Protein AF-A0AAT9R5L6-F1 (afdb_monomer)

Mean predicted aligned error: 7.7 Å

Nearest PDB structures (foldseek):
  7sgm-assembly1_A  TM=3.975E-01  e=6.859E-03  Homo sapiens
  6brb-assembly1_A  TM=3.469E-01  e=5.782E-03  Homo sapiens
  3lkj-assembly1_B  TM=3.773E-01  e=1.283E-02  Homo sapiens
  6w9g-assembly1_C  TM=3.435E-01  e=1.610E-02  Homo sapiens
  7ta6-assembly7_G  TM=2.786E-01  e=1.705E-02  Homo sapiens

Sequence (140 aa):
MAVFAGAPAANANWESRIVGWYFEDESRRWTDQDYSQVHFITCSSSGPSVSTEIRLWRVVNNSPDIGYDRKVFSECFTWYDGDETSTGVWHNLPYSRADYVDDEYIGGYYFSIRGVDGYQADGPSLNVDRVVQDTTAADG

Secondary structure (DSSP, 8-state):
-----PPPPBSS-EEEEEEEE-TT-BPPPB---SEEEEEEEEEEESSS---EEEEEEEE-TTSPPEEEEEEEE-GGG-TTSS--EEEEEEESPPP-GGGEETTEE--EEEEEEEEETTB-SS-PPEEEEEEEEE-S----

Radius of gyration: 15.63 Å; Cα contacts (8 Å, |Δi|>4): 331; chains: 1; bounding box: 36×48×34 Å

Foldseek 3Di:
DDDPPLDDADCDKDKDKFDFAAAFDKDGWHAFQAKKKKKFFAKDWPDPFQKWKKWKWKDFAPDDIDTDDIDIFRQCPCPPPPRNMDMDMDGRHDDDPRCDDPNRGNMTMMMGTCHTNPDRPPHITMIGGMMIMDSPPPPD

Solvent-accessible surface area (backbone atoms only — not comparable to full-atom values): 7697 Å² total; per-residue (Å²): 136,84,81,81,77,72,75,80,46,39,92,58,65,47,74,49,64,46,75,69,39,43,55,68,42,67,53,77,48,26,49,65,35,68,23,40,34,39,35,38,31,46,40,50,45,80,50,94,52,56,34,33,32,34,33,38,29,35,48,37,62,100,50,80,60,49,72,78,52,77,50,76,38,37,41,14,48,35,78,86,77,78,49,32,58,20,77,48,80,48,61,71,52,88,83,56,79,53,21,44,55,99,85,42,80,68,39,26,35,32,44,26,32,54,15,35,57,81,29,53,68,97,44,48,30,40,28,23,68,35,34,40,40,40,47,70,67,67,85,126

Structure (mmCIF, N/CA/C/O backbone):
data_AF-A0AAT9R5L6-F1
#
_entry.id   AF-A0AAT9R5L6-F1
#
loop_
_atom_site.group_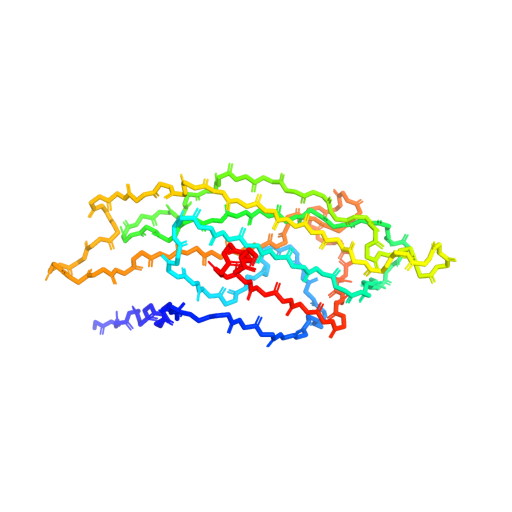PDB
_atom_site.id
_atom_site.type_symbol
_atom_site.label_atom_id
_atom_site.label_alt_id
_atom_site.label_comp_id
_atom_site.label_asym_id
_atom_site.label_entity_id
_atom_site.label_seq_id
_atom_site.pdbx_PDB_ins_code
_atom_site.Cartn_x
_atom_site.Cartn_y
_atom_site.Cartn_z
_atom_site.occupancy
_atom_site.B_iso_or_equiv
_atom_site.auth_seq_id
_atom_site.auth_comp_id
_atom_site.auth_asym_id
_atom_site.auth_atom_id
_atom_site.pdbx_PDB_model_num
ATOM 1 N N . MET A 1 1 ? -9.208 -31.415 13.823 1.00 33.50 1 MET A N 1
ATOM 2 C CA . MET A 1 1 ? -9.854 -30.107 13.597 1.00 33.50 1 MET A CA 1
ATOM 3 C C . MET A 1 1 ? -8.758 -29.064 13.628 1.00 33.50 1 MET A C 1
ATOM 5 O O . MET A 1 1 ? -8.129 -28.917 14.666 1.00 33.50 1 MET A O 1
ATOM 9 N N . ALA A 1 2 ? -8.438 -28.461 12.485 1.00 33.69 2 ALA A N 1
ATOM 10 C CA . ALA A 1 2 ? -7.446 -27.393 12.412 1.00 33.69 2 ALA A CA 1
ATOM 11 C C . ALA A 1 2 ? -8.165 -26.067 12.673 1.00 33.69 2 ALA A C 1
ATOM 13 O O . ALA A 1 2 ? -9.114 -25.735 11.967 1.00 33.69 2 ALA A O 1
ATOM 14 N N . VAL A 1 3 ? -7.750 -25.362 13.721 1.00 32.41 3 VAL A N 1
ATOM 15 C CA . VAL A 1 3 ? -8.199 -24.002 14.011 1.00 32.41 3 VAL A CA 1
ATOM 16 C C . VAL A 1 3 ? -7.388 -23.087 13.098 1.00 32.41 3 VAL A C 1
ATOM 18 O O . VAL A 1 3 ? -6.175 -22.977 13.269 1.00 32.41 3 VAL A O 1
ATOM 21 N N . PHE A 1 4 ? -8.024 -22.480 12.095 1.00 36.34 4 PHE A N 1
ATOM 22 C CA . PHE A 1 4 ? -7.415 -21.375 11.359 1.00 36.34 4 PHE A CA 1
ATOM 23 C C . PHE A 1 4 ? -7.475 -20.152 12.269 1.00 36.34 4 PHE A C 1
ATOM 25 O O . PHE A 1 4 ? -8.513 -19.511 12.396 1.00 36.34 4 PHE A O 1
ATOM 32 N N . ALA A 1 5 ? -6.374 -19.883 12.969 1.00 36.38 5 ALA A N 1
ATOM 33 C CA . ALA A 1 5 ? -6.213 -18.654 13.724 1.00 36.38 5 ALA A CA 1
ATOM 34 C C . ALA A 1 5 ? -6.216 -17.482 12.731 1.00 36.38 5 ALA A C 1
ATOM 36 O O . ALA A 1 5 ? -5.231 -17.259 12.027 1.00 36.38 5 ALA A O 1
ATOM 37 N N . GLY A 1 6 ? -7.335 -16.760 12.642 1.00 41.78 6 GLY A N 1
ATOM 38 C CA . GLY A 1 6 ? -7.339 -15.433 12.041 1.00 41.78 6 GLY A CA 1
ATOM 39 C C . GLY A 1 6 ? -6.355 -14.573 12.826 1.00 41.78 6 GLY A C 1
ATOM 40 O O . GLY A 1 6 ? -6.456 -14.489 14.049 1.00 41.78 6 GLY A O 1
ATOM 41 N N . ALA A 1 7 ? -5.351 -14.008 12.153 1.00 43.53 7 ALA A N 1
ATOM 42 C CA . ALA A 1 7 ? -4.419 -13.094 12.803 1.00 43.53 7 ALA A CA 1
ATOM 43 C C . ALA A 1 7 ? -5.224 -11.973 13.488 1.00 43.53 7 ALA A C 1
ATOM 45 O O . ALA A 1 7 ? -6.124 -11.428 12.840 1.00 43.53 7 ALA A O 1
ATOM 46 N N . PRO A 1 8 ? -4.941 -11.636 14.762 1.00 43.88 8 PRO A N 1
ATOM 47 C CA . PRO A 1 8 ? -5.670 -10.584 15.451 1.00 43.88 8 PRO A CA 1
ATOM 48 C C . PRO A 1 8 ? -5.465 -9.283 14.680 1.00 43.88 8 PRO A C 1
ATOM 50 O O . PRO A 1 8 ? -4.337 -8.814 14.517 1.00 43.88 8 PRO A O 1
ATOM 53 N N . ALA A 1 9 ? -6.554 -8.730 14.156 1.00 51.81 9 ALA A N 1
ATOM 54 C CA . ALA A 1 9 ? -6.531 -7.421 13.539 1.00 51.81 9 ALA A CA 1
ATOM 55 C C . ALA A 1 9 ? -6.290 -6.384 14.651 1.00 51.81 9 ALA A C 1
ATOM 57 O O . ALA A 1 9 ? -6.963 -6.385 15.684 1.00 51.81 9 ALA A O 1
ATOM 58 N N . ALA A 1 10 ? -5.256 -5.560 14.491 1.00 52.00 10 ALA A N 1
ATOM 59 C CA . ALA A 1 10 ? -4.893 -4.566 15.492 1.00 52.00 10 ALA A CA 1
ATOM 60 C C . ALA A 1 10 ? -5.711 -3.283 15.274 1.00 52.00 10 ALA A C 1
ATOM 62 O O . ALA A 1 10 ? -5.815 -2.801 14.147 1.00 52.00 10 ALA A O 1
ATOM 63 N N . ASN A 1 11 ? -6.228 -2.693 16.358 1.00 58.50 11 ASN A N 1
ATOM 64 C CA . ASN A 1 11 ? -6.765 -1.322 16.379 1.00 58.50 11 ASN A CA 1
ATOM 65 C C . ASN A 1 11 ? -5.615 -0.300 16.427 1.00 58.50 11 ASN A C 1
ATOM 67 O O . ASN A 1 11 ? -5.585 0.567 17.298 1.00 58.50 11 ASN A O 1
ATOM 71 N N . ALA A 1 12 ? -4.583 -0.493 15.609 1.00 66.69 12 ALA A N 1
ATOM 72 C CA . ALA A 1 12 ? -3.361 0.280 15.722 1.00 66.69 12 ALA A CA 1
ATOM 73 C C . ALA A 1 12 ? -2.726 0.510 14.360 1.00 66.69 12 ALA A C 1
ATOM 75 O O . ALA A 1 12 ? -2.517 -0.433 13.591 1.00 66.69 12 ALA A O 1
ATOM 76 N N . ASN A 1 13 ? -2.348 1.767 14.145 1.00 83.88 13 ASN A N 1
ATOM 77 C CA . ASN A 1 13 ? -1.443 2.184 13.091 1.00 83.88 13 ASN A CA 1
ATOM 78 C C . ASN A 1 13 ? -0.214 1.280 13.084 1.00 83.88 13 ASN A C 1
ATOM 80 O O . ASN A 1 13 ? 0.319 0.903 14.136 1.00 83.88 13 ASN A O 1
ATOM 84 N N . TRP A 1 14 ? 0.269 0.959 11.894 1.00 89.06 14 TRP A N 1
ATOM 85 C CA . TRP A 1 14 ? 1.490 0.191 11.755 1.00 89.06 14 TRP A CA 1
ATOM 86 C C . TRP A 1 14 ? 2.360 0.735 10.642 1.00 89.06 14 TRP A C 1
ATOM 88 O O . TRP A 1 14 ? 1.897 1.269 9.638 1.00 89.06 14 TRP A O 1
ATOM 98 N N . GLU A 1 15 ? 3.657 0.540 10.831 1.00 91.31 15 GLU A N 1
ATOM 99 C CA . GLU A 1 15 ? 4.667 0.805 9.826 1.00 91.31 15 GLU A CA 1
ATOM 100 C C . GLU A 1 15 ? 5.403 -0.496 9.499 1.00 91.31 15 GLU A C 1
ATOM 102 O O . GLU A 1 15 ? 5.634 -1.350 10.367 1.00 91.31 15 GLU A O 1
ATOM 107 N N . SER A 1 16 ? 5.726 -0.685 8.225 1.00 93.44 16 SER A N 1
ATOM 108 C CA . SER A 1 16 ? 6.491 -1.831 7.755 1.00 93.44 16 SER A CA 1
ATOM 109 C C . SER A 1 16 ? 7.262 -1.512 6.477 1.00 93.44 16 SER A C 1
ATOM 111 O O . SER A 1 16 ? 7.277 -0.379 6.008 1.00 93.44 16 SER A O 1
ATOM 113 N N . ARG A 1 17 ? 7.899 -2.538 5.916 1.00 93.69 17 ARG A N 1
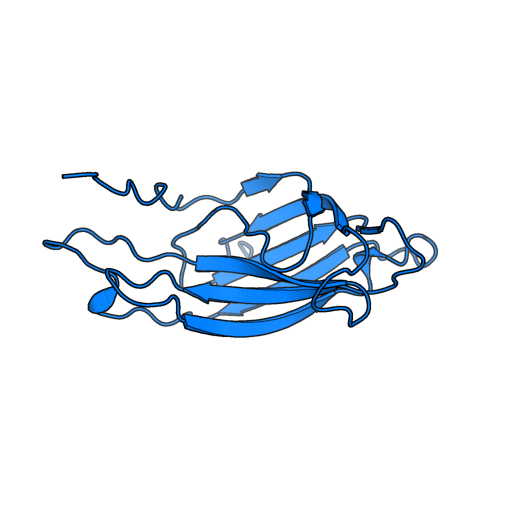ATOM 114 C CA . ARG A 1 17 ? 8.617 -2.503 4.645 1.00 93.69 17 ARG A CA 1
ATOM 115 C C . ARG A 1 17 ? 8.124 -3.654 3.782 1.00 93.69 17 ARG A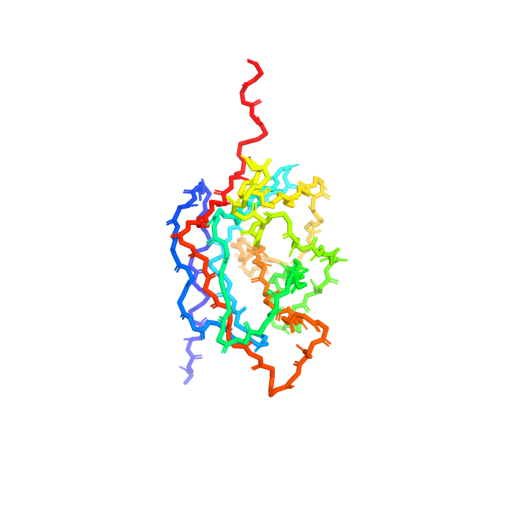 C 1
ATOM 117 O O . ARG A 1 17 ? 7.952 -4.764 4.288 1.00 93.69 17 ARG A O 1
ATOM 124 N N . ILE A 1 18 ? 7.929 -3.401 2.493 1.00 95.12 18 ILE A N 1
ATOM 125 C CA . ILE A 1 18 ? 7.600 -4.434 1.510 1.00 95.12 18 ILE A CA 1
ATOM 126 C C . ILE A 1 18 ? 8.877 -4.800 0.762 1.00 95.12 18 ILE A C 1
ATOM 128 O O . ILE A 1 18 ? 9.559 -3.928 0.224 1.00 95.12 18 ILE A O 1
ATOM 132 N N . VAL A 1 19 ? 9.199 -6.091 0.719 1.00 94.50 19 VAL A N 1
ATOM 133 C CA . VAL A 1 19 ? 10.343 -6.609 -0.035 1.00 94.50 19 VAL A CA 1
ATOM 134 C C . VAL A 1 19 ? 9.885 -7.795 -0.862 1.00 94.50 19 VAL A C 1
ATOM 136 O O . VAL A 1 19 ? 9.470 -8.808 -0.304 1.00 94.50 19 VAL A O 1
ATOM 139 N N . GLY A 1 20 ? 9.991 -7.670 -2.180 1.00 93.50 20 GLY A N 1
ATOM 140 C CA . GLY A 1 20 ? 9.733 -8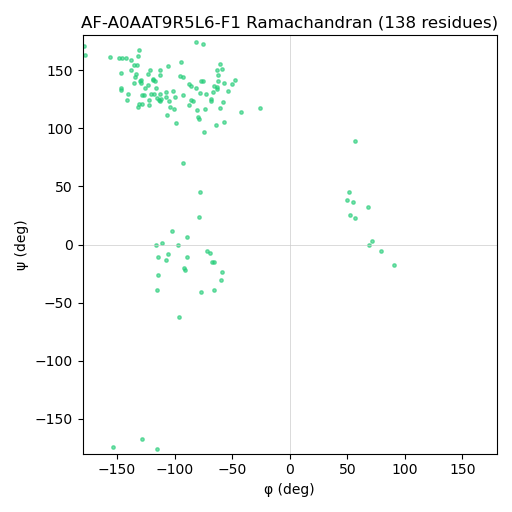.756 -3.114 1.00 93.50 20 GLY A CA 1
ATOM 141 C C . GLY A 1 20 ? 8.273 -9.206 -3.188 1.00 93.50 20 GLY A C 1
ATOM 142 O O . GLY A 1 20 ? 8.050 -10.392 -3.403 1.00 93.50 20 GLY A O 1
ATOM 143 N N . TRP A 1 21 ? 7.302 -8.308 -2.990 1.00 94.56 21 TRP A N 1
ATOM 144 C CA . TRP A 1 21 ? 5.886 -8.673 -3.096 1.00 94.56 21 TRP A CA 1
ATOM 145 C C . TRP A 1 21 ? 5.440 -8.833 -4.548 1.00 94.56 21 TRP A C 1
ATOM 147 O O . TRP A 1 21 ? 5.805 -8.036 -5.410 1.00 94.56 21 TRP A O 1
ATOM 157 N N . TYR A 1 22 ? 4.607 -9.830 -4.804 1.00 92.50 22 TYR A N 1
ATOM 158 C CA . TYR A 1 22 ? 3.980 -10.125 -6.085 1.00 92.50 22 TYR A CA 1
ATOM 159 C C . TYR A 1 22 ? 2.463 -9.951 -5.998 1.00 92.50 22 TYR A C 1
ATOM 161 O O . TYR A 1 22 ? 1.911 -9.508 -4.991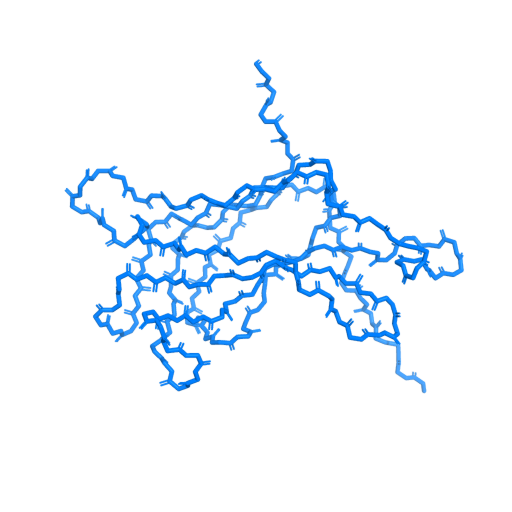 1.00 92.50 22 TYR A O 1
ATOM 169 N N . PHE A 1 23 ? 1.779 -10.283 -7.091 1.00 92.44 23 PHE A N 1
ATOM 170 C CA . PHE A 1 23 ? 0.329 -10.372 -7.106 1.00 92.44 23 PHE A CA 1
ATOM 171 C C . PHE A 1 23 ? -0.195 -11.226 -5.951 1.00 92.44 23 PHE A C 1
ATOM 173 O O . PHE A 1 23 ? 0.345 -12.290 -5.667 1.00 92.44 23 PHE A O 1
ATOM 180 N N . GLU A 1 24 ? -1.271 -10.748 -5.333 1.00 92.62 24 GLU A N 1
ATOM 181 C CA . GLU A 1 24 ? -1.960 -11.378 -4.206 1.00 92.62 24 GLU A CA 1
ATOM 182 C C . GLU A 1 24 ? -1.213 -11.412 -2.876 1.00 92.62 24 GLU A C 1
ATOM 184 O O . GLU A 1 24 ? -1.828 -11.804 -1.888 1.00 92.62 24 GLU A O 1
ATOM 189 N N . ASP A 1 25 ? 0.014 -10.890 -2.788 1.00 94.00 25 ASP A N 1
ATOM 190 C CA . ASP A 1 25 ? 0.636 -10.676 -1.482 1.00 94.00 25 ASP A CA 1
ATOM 191 C C . ASP A 1 25 ? -0.160 -9.653 -0.659 1.00 94.00 25 ASP A C 1
ATOM 193 O O . ASP A 1 25 ? -0.615 -8.616 -1.163 1.00 94.00 25 ASP A O 1
ATOM 197 N N . GLU A 1 26 ? -0.353 -9.985 0.619 1.00 94.81 26 GLU A N 1
ATOM 198 C CA . GLU A 1 26 ? -1.291 -9.320 1.522 1.00 94.81 26 GLU A CA 1
ATOM 199 C C . GLU A 1 26 ? -0.581 -8.558 2.644 1.00 94.81 26 GLU A C 1
ATOM 201 O O . GLU A 1 26 ? 0.435 -8.984 3.200 1.00 94.81 26 GLU A O 1
ATOM 206 N N . SER A 1 27 ? -1.177 -7.436 3.037 1.00 93.50 27 SER A N 1
ATOM 207 C CA . SER A 1 27 ? -0.759 -6.677 4.206 1.00 93.50 27 SER A CA 1
ATOM 208 C C . SER A 1 27 ? -1.167 -7.316 5.524 1.00 93.50 27 SER A C 1
ATOM 210 O O . SER A 1 27 ? -1.977 -8.239 5.609 1.00 93.50 27 SER A O 1
ATOM 212 N N . ARG A 1 28 ? -0.652 -6.724 6.605 1.00 90.00 28 ARG A N 1
ATOM 213 C CA . ARG A 1 28 ? -1.247 -6.898 7.930 1.00 90.00 28 ARG A CA 1
ATOM 214 C C . ARG A 1 28 ? -2.697 -6.418 7.909 1.00 90.00 28 ARG A C 1
ATOM 216 O O . ARG A 1 28 ? -3.048 -5.518 7.142 1.00 90.00 28 ARG A O 1
ATOM 223 N N . ARG A 1 29 ? -3.506 -7.025 8.773 1.00 88.81 29 ARG A N 1
ATOM 224 C CA . ARG A 1 29 ? -4.927 -6.720 8.931 1.00 88.81 29 ARG A CA 1
ATOM 225 C C . ARG A 1 29 ? -5.142 -5.669 10.019 1.00 88.81 29 ARG A C 1
ATOM 227 O O . ARG A 1 29 ? -4.456 -5.705 11.041 1.00 88.81 29 ARG A O 1
ATOM 234 N N . TRP A 1 30 ? -6.118 -4.791 9.823 1.00 86.12 30 TRP A N 1
ATOM 235 C CA . TRP A 1 30 ? -6.577 -3.802 10.807 1.00 86.12 30 TRP A CA 1
ATOM 236 C C . TRP A 1 30 ? -8.105 -3.818 10.920 1.00 86.12 30 TRP A C 1
ATOM 238 O O . TRP A 1 30 ? -8.784 -4.374 10.061 1.00 86.12 30 TRP A O 1
ATOM 248 N N . THR A 1 31 ? -8.661 -3.256 11.990 1.00 82.94 31 THR A N 1
ATOM 249 C CA . THR A 1 31 ? -10.108 -3.321 12.287 1.00 82.94 31 THR A CA 1
ATOM 250 C C . THR A 1 31 ? -10.868 -2.020 12.080 1.00 82.94 31 THR A C 1
ATOM 252 O O . THR A 1 31 ? -12.098 -2.064 12.085 1.00 82.94 31 THR A O 1
ATOM 255 N N . ASP A 1 32 ? -10.175 -0.892 11.921 1.00 78.44 32 ASP A N 1
ATOM 256 C CA . ASP A 1 32 ? -10.818 0.419 11.814 1.00 78.44 32 ASP A CA 1
ATOM 257 C C . ASP A 1 32 ? -11.669 0.542 10.548 1.00 78.44 32 ASP A C 1
ATOM 259 O O . ASP A 1 32 ? -11.278 0.109 9.461 1.00 78.44 32 ASP A O 1
ATOM 263 N N . GLN A 1 33 ? -12.855 1.110 10.730 1.00 76.88 33 GLN A N 1
ATOM 264 C CA . GLN A 1 33 ? -13.884 1.247 9.708 1.00 76.88 33 GLN A CA 1
ATOM 265 C C . GLN A 1 33 ? -14.149 2.707 9.344 1.00 76.88 33 GLN A C 1
ATOM 267 O O . GLN A 1 33 ? -14.596 2.993 8.232 1.00 76.88 33 GLN A O 1
ATOM 272 N N . ASP A 1 34 ? -13.894 3.627 10.267 1.00 81.06 34 ASP A N 1
ATOM 273 C CA . ASP A 1 34 ? -14.250 5.029 10.105 1.00 81.06 34 ASP A CA 1
ATOM 274 C C . ASP A 1 34 ? -13.253 5.706 9.165 1.00 81.06 34 ASP A C 1
ATOM 276 O O . ASP A 1 34 ? -13.643 6.452 8.255 1.00 81.06 34 ASP A O 1
ATOM 280 N N . TYR A 1 35 ? -11.971 5.373 9.328 1.00 84.12 35 TYR A N 1
ATOM 281 C CA . TYR A 1 35 ? -10.890 5.882 8.507 1.00 84.12 35 TYR A CA 1
ATOM 282 C C . TYR A 1 35 ? -9.794 4.840 8.319 1.00 84.12 35 TYR A C 1
ATOM 284 O O . TYR A 1 35 ? -9.325 4.179 9.240 1.00 84.12 35 TYR A O 1
ATOM 292 N N . SER A 1 36 ? -9.335 4.698 7.084 1.00 87.75 36 SER A N 1
ATOM 293 C CA . SER A 1 36 ? -8.151 3.909 6.787 1.00 87.75 36 SER A CA 1
ATOM 294 C C . SER A 1 36 ? -7.340 4.606 5.725 1.00 87.75 36 SER A C 1
ATOM 296 O O . SER A 1 36 ? -7.849 4.962 4.665 1.00 87.75 36 SER A O 1
ATOM 298 N N . GLN A 1 37 ? -6.057 4.760 5.993 1.00 91.31 37 GLN A N 1
ATOM 299 C CA . GLN A 1 37 ? -5.104 5.321 5.067 1.00 91.31 37 GLN A CA 1
ATOM 300 C C . GLN A 1 37 ? -3.899 4.402 4.945 1.00 91.31 37 GLN A C 1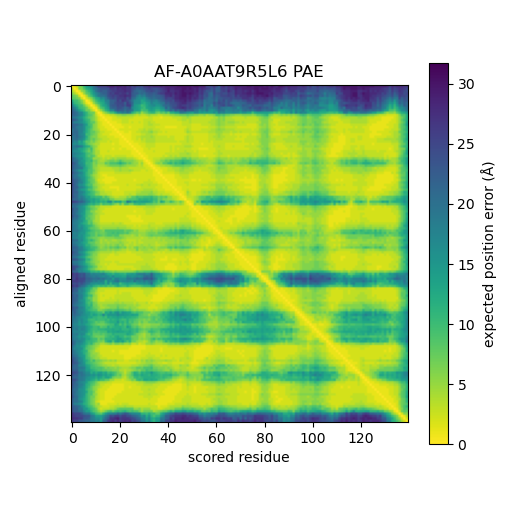
ATOM 302 O O . GLN A 1 37 ? -3.455 3.802 5.920 1.00 91.31 37 GLN A O 1
ATOM 307 N N . VAL A 1 38 ? -3.382 4.284 3.728 1.00 94.19 38 VAL A N 1
ATOM 308 C CA . VAL A 1 38 ? -2.150 3.564 3.419 1.00 94.19 38 VAL A CA 1
ATOM 309 C C . VAL A 1 38 ? -1.248 4.481 2.614 1.00 94.19 38 VAL A C 1
ATOM 311 O O . VAL A 1 38 ? -1.670 5.019 1.592 1.00 94.19 38 VAL A O 1
ATOM 314 N N . HIS A 1 39 ? -0.005 4.624 3.057 1.00 94.94 39 HIS A N 1
ATOM 315 C CA . HIS A 1 39 ? 1.054 5.334 2.353 1.00 94.94 39 HIS A CA 1
ATOM 316 C C . HIS A 1 39 ? 2.117 4.347 1.906 1.00 94.94 39 HIS A C 1
ATOM 318 O O . HIS A 1 39 ? 2.612 3.572 2.724 1.00 94.94 39 HIS A O 1
ATOM 324 N N . PHE A 1 40 ? 2.485 4.390 0.631 1.00 95.88 40 PHE A N 1
ATOM 325 C CA . PHE A 1 40 ? 3.699 3.757 0.127 1.00 95.88 40 PHE A CA 1
ATOM 326 C C . PHE A 1 40 ? 4.727 4.847 -0.108 1.00 95.88 40 PHE A C 1
ATOM 328 O O . PHE A 1 40 ? 4.486 5.742 -0.912 1.00 95.88 40 PHE A O 1
ATOM 335 N N . ILE A 1 41 ? 5.846 4.766 0.598 1.00 93.81 41 ILE A N 1
ATOM 336 C CA . ILE A 1 41 ? 6.935 5.733 0.543 1.00 93.81 41 ILE A CA 1
ATOM 337 C C . ILE A 1 41 ? 8.137 5.030 -0.081 1.00 93.81 41 ILE A C 1
ATOM 339 O O . ILE A 1 41 ? 8.563 3.978 0.408 1.00 93.81 41 ILE A O 1
ATOM 343 N N . THR A 1 42 ? 8.650 5.612 -1.162 1.00 92.75 42 THR A N 1
ATOM 344 C CA . THR A 1 42 ? 9.795 5.117 -1.934 1.00 92.75 42 THR A CA 1
ATOM 345 C C . THR A 1 42 ? 9.581 3.684 -2.440 1.00 92.75 42 THR A C 1
ATOM 347 O O . THR A 1 42 ? 9.942 2.685 -1.810 1.00 92.75 42 THR A O 1
ATOM 350 N N . CYS A 1 43 ? 8.995 3.576 -3.624 1.00 93.38 43 CYS A N 1
ATOM 351 C CA . CYS A 1 43 ? 8.758 2.330 -4.329 1.00 93.38 43 CYS A CA 1
ATOM 352 C C . CYS A 1 43 ? 9.872 2.027 -5.329 1.00 93.38 43 CYS A C 1
ATOM 354 O O . CYS A 1 43 ? 10.410 2.894 -6.013 1.00 93.38 43 CYS A O 1
ATOM 356 N N . SER A 1 44 ? 10.175 0.744 -5.461 1.00 92.62 44 SER A N 1
ATOM 357 C CA . SER A 1 44 ? 10.988 0.212 -6.547 1.00 92.62 44 SER A CA 1
ATOM 358 C C . SER A 1 44 ? 10.439 -1.141 -6.970 1.00 92.62 44 SER A C 1
ATOM 360 O O . SER A 1 44 ? 9.706 -1.792 -6.227 1.00 92.62 44 SER A O 1
ATOM 362 N N . SER A 1 45 ? 10.791 -1.590 -8.167 1.00 92.94 45 SER A N 1
ATOM 363 C CA . SER A 1 45 ? 10.426 -2.927 -8.625 1.00 92.94 45 SER A CA 1
ATOM 364 C C . SER A 1 45 ? 11.636 -3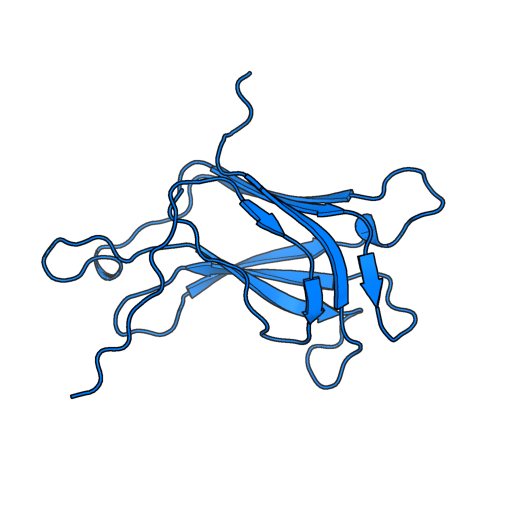.662 -9.186 1.00 92.94 45 SER A C 1
ATOM 366 O O . SER A 1 45 ? 12.677 -3.053 -9.433 1.00 92.94 45 SER A O 1
ATOM 368 N N . SER A 1 46 ? 11.512 -4.970 -9.405 1.00 90.94 46 SER A N 1
ATOM 369 C CA . SER A 1 46 ? 12.545 -5.736 -10.114 1.00 90.94 46 SER A CA 1
ATOM 370 C C . SER A 1 46 ? 12.613 -5.437 -11.623 1.00 90.94 46 SER A C 1
ATOM 372 O O . SER A 1 46 ? 13.515 -5.938 -12.294 1.00 90.94 46 SER A O 1
ATOM 374 N N . GLY A 1 47 ? 11.695 -4.623 -12.158 1.00 84.62 47 GLY A N 1
ATOM 375 C CA . GLY A 1 47 ? 11.645 -4.186 -13.555 1.00 84.62 47 GLY A CA 1
ATOM 376 C C . GLY A 1 47 ? 11.526 -2.659 -13.706 1.00 84.62 47 GLY A C 1
ATOM 377 O O . GLY A 1 47 ? 11.711 -1.918 -12.741 1.00 84.62 47 GLY A O 1
ATOM 378 N N . PRO A 1 48 ? 11.212 -2.153 -14.913 1.00 81.38 48 PRO A N 1
ATOM 379 C CA . PRO A 1 48 ? 11.053 -0.718 -15.176 1.00 81.38 48 PRO A CA 1
ATOM 380 C C . PRO A 1 48 ? 9.699 -0.150 -14.703 1.00 81.38 48 PRO A C 1
ATOM 382 O O . PRO A 1 48 ? 9.235 0.847 -15.247 1.00 81.38 48 PRO A O 1
ATOM 385 N N . SER A 1 49 ? 9.041 -0.789 -13.732 1.00 81.31 49 SER A N 1
ATOM 386 C CA . SER A 1 49 ? 7.684 -0.435 -13.317 1.00 81.31 49 SER A CA 1
ATOM 387 C C . SER A 1 49 ? 7.579 0.974 -12.761 1.00 81.31 49 SER A C 1
ATOM 389 O O . SER A 1 49 ? 8.419 1.404 -11.971 1.00 81.31 49 SER A O 1
ATOM 391 N N . VAL A 1 50 ? 6.483 1.638 -13.120 1.00 88.00 50 VAL A N 1
ATOM 392 C CA . VAL A 1 50 ? 6.179 3.011 -12.691 1.00 88.00 50 VAL A CA 1
ATOM 393 C C . VAL A 1 50 ? 4.921 3.104 -11.831 1.00 88.00 50 VAL A C 1
ATOM 395 O O . VAL A 1 50 ? 4.520 4.191 -11.430 1.00 88.00 50 VAL A O 1
ATOM 398 N N . SER A 1 51 ? 4.253 1.978 -11.578 1.00 92.94 51 SER A N 1
ATOM 399 C CA . SER A 1 51 ? 3.046 1.953 -10.761 1.00 92.94 51 SER A CA 1
ATOM 400 C C . SER A 1 51 ? 2.785 0.591 -10.129 1.00 92.94 51 SER A C 1
ATOM 402 O O . SER A 1 51 ? 3.280 -0.441 -10.587 1.00 92.94 51 SER A O 1
ATOM 404 N N . THR A 1 52 ? 1.956 0.573 -9.091 1.00 94.81 52 THR A N 1
ATOM 405 C CA . THR A 1 52 ? 1.358 -0.644 -8.541 1.00 94.81 52 THR A CA 1
ATOM 406 C C . THR A 1 52 ? -0.123 -0.431 -8.259 1.00 94.81 52 THR A C 1
ATOM 408 O O . THR A 1 52 ? -0.529 0.627 -7.790 1.00 94.81 52 THR A O 1
ATOM 411 N N . GLU A 1 53 ? -0.950 -1.425 -8.570 1.00 95.69 53 GLU A N 1
ATOM 412 C CA . GLU A 1 53 ? -2.353 -1.451 -8.169 1.00 95.69 53 GLU A CA 1
ATOM 413 C C . GLU A 1 53 ? -2.474 -2.207 -6.849 1.00 95.69 53 GLU A C 1
ATOM 415 O O . GLU A 1 53 ? -2.026 -3.350 -6.738 1.00 95.69 53 GLU A O 1
ATOM 420 N N . ILE A 1 54 ? -3.141 -1.598 -5.875 1.00 95.81 54 ILE A N 1
ATOM 421 C CA . ILE A 1 54 ? -3.561 -2.252 -4.642 1.00 95.81 54 ILE A CA 1
ATOM 422 C C . ILE A 1 54 ? -5.080 -2.354 -4.593 1.00 95.81 54 ILE A C 1
ATOM 424 O O . ILE A 1 54 ? -5.800 -1.500 -5.118 1.00 95.81 54 ILE A O 1
ATOM 428 N N . ARG A 1 55 ? -5.584 -3.387 -3.920 1.00 95.50 55 ARG A N 1
ATOM 429 C CA . ARG A 1 55 ? -7.010 -3.529 -3.617 1.00 95.50 55 ARG A CA 1
ATOM 430 C C . ARG A 1 55 ? -7.229 -3.727 -2.135 1.00 95.50 55 ARG A C 1
ATOM 432 O O . ARG A 1 55 ? -6.554 -4.559 -1.537 1.00 95.50 55 ARG A O 1
ATOM 439 N N . LEU A 1 56 ? -8.199 -3.003 -1.586 1.00 93.88 56 LEU A N 1
ATOM 440 C CA . LEU A 1 56 ? -8.676 -3.190 -0.223 1.00 93.88 56 LEU A CA 1
ATOM 441 C C . LEU A 1 56 ? -9.665 -4.357 -0.161 1.00 93.88 56 LEU A C 1
ATOM 443 O O . LEU A 1 56 ? -10.584 -4.446 -0.981 1.00 93.88 56 LEU A O 1
ATOM 447 N N . TRP A 1 57 ? -9.499 -5.211 0.838 1.00 91.94 57 TRP A N 1
ATOM 448 C CA . TRP A 1 57 ? -10.326 -6.377 1.114 1.00 91.94 57 TRP A CA 1
ATOM 449 C C . TRP A 1 57 ? -10.883 -6.300 2.520 1.00 91.94 57 TRP A C 1
ATOM 451 O O . TRP A 1 57 ? -10.208 -5.804 3.418 1.00 91.94 57 TRP A O 1
ATOM 461 N N . ARG A 1 58 ? -12.096 -6.819 2.706 1.00 88.81 58 ARG A N 1
ATOM 462 C CA . ARG A 1 58 ? -12.645 -7.125 4.025 1.00 88.81 58 ARG A CA 1
ATOM 463 C C . ARG A 1 58 ? -12.675 -8.614 4.248 1.00 88.81 58 ARG A C 1
ATOM 465 O O . ARG A 1 58 ? -13.213 -9.354 3.424 1.00 88.81 58 ARG A O 1
ATOM 472 N N . VAL A 1 59 ? -12.164 -8.987 5.408 1.00 86.00 59 VAL A N 1
ATOM 473 C CA . VAL A 1 59 ? -12.192 -10.343 5.929 1.00 86.00 59 VAL A CA 1
ATOM 474 C C . VAL A 1 59 ? -13.628 -10.710 6.275 1.00 86.00 59 VAL A C 1
ATOM 476 O O . VAL A 1 59 ? -14.263 -10.012 7.067 1.00 86.00 59 VAL A O 1
ATOM 479 N N . VAL A 1 60 ? -14.139 -11.793 5.688 1.00 82.38 60 VAL A N 1
ATOM 480 C CA . VAL A 1 60 ? -15.483 -12.309 5.988 1.00 82.38 60 VAL A CA 1
ATOM 481 C C . VAL A 1 60 ? -15.369 -13.710 6.566 1.00 82.38 60 VAL A C 1
ATOM 483 O O . VAL A 1 60 ? -14.723 -14.585 5.992 1.00 82.38 60 VAL A O 1
ATOM 486 N N . ASN A 1 61 ? -16.025 -13.961 7.699 1.00 78.62 61 ASN A N 1
ATOM 487 C CA . ASN A 1 61 ? -15.954 -15.280 8.307 1.00 78.62 61 ASN A CA 1
ATOM 488 C C . ASN A 1 61 ? -16.568 -16.353 7.400 1.00 78.62 61 ASN A C 1
ATOM 490 O O . ASN A 1 61 ? -17.694 -16.203 6.920 1.00 78.62 61 ASN A O 1
ATOM 494 N N . ASN A 1 62 ? -15.871 -17.483 7.248 1.00 74.00 62 ASN A N 1
ATOM 495 C CA . ASN A 1 62 ? -16.356 -18.659 6.519 1.00 74.00 62 ASN A CA 1
ATOM 496 C C . ASN A 1 62 ? -16.852 -18.361 5.089 1.00 74.00 62 ASN A C 1
ATOM 498 O O . ASN A 1 62 ? -17.701 -19.080 4.563 1.00 74.00 62 ASN A O 1
ATOM 502 N N . SER A 1 63 ? -16.359 -17.294 4.461 1.00 78.06 63 SER A N 1
ATOM 503 C CA . SER A 1 63 ? -16.700 -16.893 3.095 1.00 78.06 63 SER A CA 1
ATOM 504 C C . SER A 1 63 ? -15.481 -16.269 2.419 1.00 78.06 63 SER A C 1
ATOM 506 O O . SER A 1 63 ? -14.557 -15.852 3.110 1.00 78.06 63 SER A O 1
ATOM 508 N N . PRO A 1 64 ? -15.450 -16.196 1.079 1.00 83.62 64 PRO A N 1
ATOM 509 C CA . PRO A 1 64 ? -14.431 -15.423 0.385 1.00 83.62 64 PRO A CA 1
ATOM 510 C C . PRO A 1 64 ? -14.441 -13.956 0.826 1.00 83.62 64 PRO A C 1
ATOM 512 O O . PRO A 1 64 ? -15.511 -13.350 0.949 1.00 83.62 64 PRO A O 1
ATOM 515 N N . ASP A 1 65 ? -13.248 -13.395 1.004 1.00 87.00 65 ASP A N 1
ATOM 516 C CA . ASP A 1 65 ? -13.071 -11.988 1.347 1.00 87.00 65 ASP A CA 1
ATOM 517 C C . ASP A 1 65 ? -13.626 -11.086 0.237 1.00 87.00 65 ASP A C 1
ATOM 519 O O . ASP A 1 65 ? -13.586 -11.404 -0.957 1.00 87.00 65 ASP A O 1
ATOM 523 N N . ILE A 1 66 ? -14.181 -9.940 0.630 1.00 87.94 66 ILE A N 1
ATOM 524 C CA . ILE A 1 66 ? -14.861 -9.028 -0.294 1.00 87.94 66 ILE A CA 1
ATOM 525 C C . ILE A 1 66 ? -13.921 -7.881 -0.638 1.00 87.94 66 ILE A C 1
ATOM 527 O O . ILE A 1 66 ? -13.544 -7.091 0.224 1.00 87.94 66 ILE A O 1
ATOM 531 N N . GLY A 1 67 ? -13.558 -7.771 -1.915 1.00 88.56 67 GLY A N 1
ATOM 532 C CA . GLY A 1 67 ? -12.714 -6.685 -2.399 1.00 88.56 67 GLY A CA 1
ATOM 533 C C . GLY A 1 67 ? -13.530 -5.431 -2.712 1.00 88.56 67 GLY A C 1
ATOM 534 O O . GLY A 1 67 ? -14.407 -5.480 -3.577 1.00 88.56 67 GLY A O 1
ATOM 535 N N . TYR A 1 68 ? -13.193 -4.303 -2.092 1.00 84.31 68 TYR A N 1
ATOM 536 C CA . TYR A 1 68 ? -13.972 -3.063 -2.174 1.00 84.31 68 TYR A CA 1
ATOM 537 C C . TYR A 1 68 ? -13.478 -2.082 -3.221 1.00 84.31 68 TYR A C 1
ATOM 539 O O . TYR A 1 68 ? -14.198 -1.764 -4.162 1.00 84.31 68 TYR A O 1
ATOM 547 N N . ASP A 1 69 ? -12.255 -1.601 -3.048 1.00 88.25 69 ASP A N 1
ATOM 548 C CA . ASP A 1 69 ? -11.741 -0.463 -3.798 1.00 88.25 69 ASP A CA 1
ATOM 549 C C . ASP A 1 69 ? -10.341 -0.759 -4.315 1.00 88.25 69 ASP A C 1
ATOM 551 O O . ASP A 1 69 ? -9.573 -1.483 -3.675 1.00 88.25 69 ASP A O 1
ATOM 555 N N . ARG A 1 70 ? -10.032 -0.206 -5.485 1.00 92.88 70 ARG A N 1
ATOM 556 C CA . ARG A 1 70 ? -8.735 -0.328 -6.144 1.00 92.88 70 ARG A CA 1
ATOM 557 C C . ARG A 1 70 ? -8.089 1.038 -6.234 1.00 92.88 70 ARG A C 1
ATOM 559 O O . ARG A 1 70 ? -8.735 2.002 -6.634 1.00 92.88 70 ARG A O 1
ATOM 566 N N . LYS A 1 71 ? -6.804 1.107 -5.909 1.00 95.00 71 LYS A N 1
ATOM 567 C CA . LYS A 1 71 ? -6.006 2.322 -6.052 1.00 95.00 71 LYS A CA 1
ATOM 568 C C . LYS A 1 71 ? -4.722 2.009 -6.795 1.00 95.00 71 LYS A C 1
ATOM 570 O O . LYS A 1 71 ? -4.123 0.962 -6.575 1.00 95.00 71 LYS A O 1
ATOM 575 N N . VAL A 1 72 ? -4.319 2.925 -7.666 1.00 95.38 72 VAL A N 1
ATOM 576 C CA . VAL A 1 72 ? -3.059 2.846 -8.405 1.00 95.38 72 VAL A CA 1
ATOM 577 C C . VAL A 1 72 ? -2.092 3.839 -7.781 1.00 95.38 72 VAL A C 1
ATOM 579 O O . VAL A 1 72 ? -2.412 5.017 -7.652 1.00 95.38 72 VAL A O 1
ATOM 582 N N . PHE A 1 73 ? -0.940 3.342 -7.354 1.00 94.88 73 PHE A N 1
ATOM 583 C CA . PHE A 1 73 ? 0.130 4.097 -6.718 1.00 94.88 73 PHE A CA 1
ATOM 584 C C . PHE A 1 73 ? 1.272 4.253 -7.719 1.00 94.88 73 PHE A C 1
ATOM 586 O O . PHE A 1 73 ? 1.902 3.261 -8.083 1.00 94.88 73 PHE A O 1
ATOM 593 N N . SER A 1 74 ? 1.500 5.479 -8.186 1.00 93.56 74 SER A N 1
ATOM 594 C CA . SER A 1 74 ? 2.557 5.853 -9.141 1.00 93.56 74 SER A CA 1
ATOM 595 C C . SER A 1 74 ? 3.592 6.791 -8.527 1.00 93.56 74 SER A C 1
ATOM 597 O O . SER A 1 74 ? 4.784 6.611 -8.747 1.00 93.56 74 SER A O 1
ATOM 599 N N . GLU A 1 75 ? 3.150 7.737 -7.698 1.00 92.06 75 GLU A N 1
ATOM 600 C CA . GLU A 1 75 ? 4.010 8.772 -7.103 1.00 92.06 75 GLU A CA 1
ATOM 601 C C . GLU A 1 75 ? 5.144 8.183 -6.252 1.00 92.06 75 GLU A C 1
ATOM 603 O O . GLU A 1 75 ? 6.243 8.709 -6.185 1.00 92.06 75 GLU A O 1
ATOM 608 N N . CYS A 1 76 ? 4.950 7.021 -5.628 1.00 92.56 76 CYS A N 1
ATOM 609 C CA . CYS A 1 76 ? 6.026 6.431 -4.840 1.00 92.56 76 CYS A CA 1
ATOM 610 C C . CYS A 1 76 ? 7.216 5.961 -5.695 1.00 92.56 76 CYS A C 1
ATOM 612 O O . CYS A 1 76 ? 8.292 5.728 -5.154 1.00 92.56 76 CYS A O 1
ATOM 614 N N . PHE A 1 77 ? 7.060 5.840 -7.017 1.00 91.00 77 PHE A N 1
ATOM 615 C CA . PHE A 1 77 ? 8.138 5.489 -7.946 1.00 91.00 77 PHE A CA 1
ATOM 616 C C . PHE A 1 77 ? 8.897 6.721 -8.483 1.00 91.00 77 PHE A C 1
ATOM 618 O O . PHE A 1 77 ? 9.959 6.565 -9.093 1.00 91.00 77 PHE A O 1
ATOM 625 N N . THR A 1 78 ? 8.396 7.944 -8.261 1.00 84.06 78 THR A N 1
ATOM 626 C CA . THR A 1 78 ? 8.965 9.194 -8.796 1.00 84.06 78 THR A CA 1
ATOM 627 C C . THR A 1 78 ? 9.951 9.839 -7.824 1.00 84.06 78 THR A C 1
ATOM 629 O O . THR A 1 78 ? 9.723 10.911 -7.278 1.00 84.06 78 THR A O 1
ATOM 632 N N . TRP A 1 79 ? 11.111 9.208 -7.640 1.00 66.88 79 TRP A N 1
ATOM 633 C CA . TRP A 1 79 ? 12.156 9.707 -6.729 1.00 66.88 79 TRP A CA 1
ATOM 634 C C . TRP A 1 79 ? 12.805 11.040 -7.151 1.00 66.88 79 TRP A C 1
ATOM 636 O O . TRP A 1 79 ? 13.493 11.681 -6.361 1.00 66.88 79 TRP A O 1
ATOM 646 N N . TYR A 1 80 ? 12.618 11.471 -8.400 1.00 63.97 80 TYR A N 1
ATOM 647 C CA . TYR A 1 80 ? 13.224 12.698 -8.926 1.00 63.97 80 TYR A CA 1
ATOM 648 C C . TYR A 1 80 ? 12.364 13.956 -8.749 1.00 63.97 80 TYR A C 1
ATOM 650 O O . TYR A 1 80 ? 12.915 15.056 -8.773 1.00 63.97 80 TYR A O 1
ATOM 658 N N . ASP A 1 81 ? 11.047 13.808 -8.571 1.00 58.59 81 ASP A N 1
ATOM 659 C CA . ASP A 1 81 ? 10.093 14.928 -8.619 1.00 58.59 81 ASP A CA 1
ATOM 660 C C . ASP A 1 81 ? 9.738 15.486 -7.226 1.00 58.59 81 ASP A C 1
ATOM 662 O O . ASP A 1 81 ? 9.012 16.471 -7.111 1.00 58.59 81 ASP A O 1
ATOM 666 N N . GLY A 1 82 ? 10.310 14.912 -6.160 1.00 57.94 82 GLY A N 1
ATOM 667 C CA . GLY A 1 82 ? 10.185 15.385 -4.775 1.00 57.94 82 GLY A CA 1
ATOM 668 C C . GLY A 1 82 ? 9.016 14.785 -3.986 1.00 57.94 82 GLY A C 1
ATOM 669 O O . GLY A 1 82 ? 9.066 14.798 -2.757 1.00 57.94 82 GLY A O 1
ATOM 670 N N . ASP A 1 83 ? 8.027 14.203 -4.669 1.00 65.19 83 ASP A N 1
ATOM 671 C CA . ASP A 1 83 ? 6.944 13.427 -4.065 1.00 65.19 83 ASP A CA 1
ATOM 672 C C . ASP A 1 83 ? 7.254 11.929 -4.180 1.00 65.19 83 ASP A C 1
ATOM 674 O O . ASP A 1 83 ? 7.148 11.331 -5.244 1.00 65.19 83 ASP A O 1
ATOM 678 N N . GLU A 1 84 ? 7.656 11.316 -3.064 1.00 84.62 84 GLU A N 1
ATOM 679 C CA . GLU A 1 84 ? 8.001 9.885 -2.991 1.00 84.62 84 GLU A CA 1
ATOM 680 C C . GLU A 1 84 ? 6.889 9.045 -2.351 1.00 84.62 84 GLU A C 1
ATOM 682 O O . GLU A 1 84 ? 7.112 7.892 -1.978 1.00 84.62 84 GLU A O 1
ATOM 687 N N . THR A 1 85 ? 5.699 9.623 -2.161 1.00 92.69 85 THR A N 1
ATOM 688 C CA . THR A 1 85 ? 4.612 9.001 -1.396 1.00 92.69 85 THR A CA 1
ATOM 689 C C . THR A 1 85 ? 3.352 8.853 -2.232 1.00 92.69 85 THR A C 1
ATOM 691 O O . THR A 1 85 ? 2.800 9.828 -2.727 1.00 92.69 85 THR A O 1
ATOM 694 N N . SER A 1 86 ? 2.844 7.627 -2.339 1.00 94.44 86 SER A N 1
ATOM 695 C CA . SER A 1 86 ? 1.495 7.356 -2.838 1.00 94.44 86 SER A CA 1
ATOM 696 C C . SER A 1 86 ? 0.553 7.066 -1.682 1.00 94.44 86 SER A C 1
ATOM 698 O O . SER A 1 86 ? 0.867 6.247 -0.820 1.00 94.44 86 SER A O 1
ATOM 700 N N . THR A 1 87 ? -0.616 7.705 -1.688 1.00 94.19 87 THR A N 1
ATOM 701 C CA . THR A 1 87 ? -1.581 7.629 -0.589 1.00 94.19 87 THR A CA 1
ATOM 702 C C . THR A 1 87 ? -2.912 7.066 -1.063 1.00 94.19 87 THR A C 1
ATOM 704 O O . THR A 1 87 ? -3.522 7.548 -2.017 1.00 94.19 87 THR A O 1
ATOM 707 N N . GLY A 1 88 ? -3.411 6.073 -0.339 1.00 93.44 88 GLY A N 1
ATOM 708 C CA . GLY A 1 88 ? -4.766 5.568 -0.456 1.00 93.44 88 GLY A CA 1
ATOM 709 C C . GLY A 1 88 ? -5.558 5.888 0.796 1.00 93.44 88 GLY A C 1
ATOM 710 O O . GLY A 1 88 ? -5.124 5.521 1.876 1.00 93.44 88 GLY A O 1
ATOM 711 N N . VAL A 1 89 ? -6.707 6.550 0.653 1.00 91.88 89 VAL A N 1
ATOM 712 C CA . VAL A 1 89 ? -7.639 6.819 1.757 1.00 91.88 89 VAL A CA 1
ATOM 713 C C . VAL A 1 89 ? -8.976 6.130 1.503 1.00 91.88 89 VAL A C 1
ATOM 715 O O . VAL A 1 89 ? -9.475 6.111 0.370 1.00 91.88 89 VAL A O 1
ATOM 718 N N . TRP A 1 90 ? -9.547 5.590 2.572 1.00 90.19 90 TRP A N 1
ATOM 719 C CA . TRP A 1 90 ? -10.865 4.987 2.639 1.00 90.19 90 TRP A CA 1
ATOM 720 C C . TRP A 1 90 ? -11.606 5.480 3.879 1.00 90.19 90 TRP A C 1
ATOM 722 O O . TRP A 1 90 ? -11.014 5.680 4.937 1.00 90.19 90 TRP A O 1
ATOM 732 N N . HIS A 1 91 ? -12.915 5.648 3.731 1.00 88.69 91 HIS A N 1
ATOM 733 C CA . HIS A 1 91 ? -13.813 6.121 4.777 1.00 88.69 91 HIS A CA 1
ATOM 734 C C . HIS A 1 91 ? -15.072 5.265 4.795 1.00 88.69 91 HIS A C 1
ATOM 736 O O . HIS A 1 91 ? -15.475 4.762 3.742 1.00 88.69 91 HIS A O 1
ATOM 742 N N . ASN A 1 92 ? -15.738 5.199 5.951 1.00 84.62 92 ASN A N 1
ATOM 743 C CA . ASN A 1 92 ? -17.032 4.527 6.114 1.00 84.62 92 ASN A CA 1
ATOM 744 C C . ASN A 1 92 ? -17.018 3.089 5.566 1.00 84.62 92 ASN A C 1
ATOM 746 O O . ASN A 1 92 ? -17.904 2.683 4.805 1.00 84.62 92 ASN A O 1
ATOM 750 N N . LEU A 1 93 ? -15.968 2.337 5.891 1.00 84.56 93 LEU A N 1
ATOM 751 C CA . LEU A 1 93 ? -15.810 0.973 5.425 1.00 84.56 93 LEU A CA 1
ATOM 752 C C . LEU A 1 93 ? -16.902 0.074 6.037 1.00 84.56 93 LEU A C 1
ATOM 754 O O . LEU A 1 93 ? -17.147 0.114 7.243 1.00 84.56 93 LEU A O 1
ATOM 758 N N . PRO A 1 94 ? -17.594 -0.738 5.223 1.00 79.81 94 PRO A N 1
ATOM 759 C CA . PRO A 1 94 ? -18.800 -1.432 5.659 1.00 79.81 94 PRO A CA 1
ATOM 760 C C . PRO A 1 94 ? -18.506 -2.666 6.521 1.00 79.81 94 PRO A C 1
ATOM 762 O O . PRO A 1 94 ? -17.815 -3.587 6.082 1.00 79.81 94 PRO A O 1
ATOM 765 N N . TYR A 1 95 ? -19.174 -2.779 7.670 1.00 73.88 95 TYR A N 1
ATOM 766 C CA . TYR A 1 95 ? -19.236 -4.014 8.459 1.00 73.88 95 TYR A CA 1
ATOM 767 C C . TYR A 1 95 ? -20.475 -4.853 8.129 1.00 73.88 95 TYR A C 1
ATOM 769 O O . TYR A 1 95 ? -21.491 -4.361 7.629 1.00 73.88 95 TYR A O 1
ATOM 777 N N . SER A 1 96 ? -20.406 -6.150 8.406 1.00 70.38 96 SER A N 1
ATOM 778 C CA . SER A 1 96 ? -21.526 -7.075 8.271 1.00 70.38 96 SER A CA 1
ATOM 779 C C . SER A 1 96 ? -21.608 -8.046 9.445 1.00 70.38 96 SER A C 1
ATOM 781 O O . SER A 1 96 ? -20.620 -8.328 10.114 1.00 70.38 96 SER A O 1
ATOM 783 N N . ARG A 1 97 ? -22.791 -8.631 9.683 1.00 69.38 97 ARG A N 1
ATOM 784 C CA . ARG A 1 97 ? -22.952 -9.686 10.702 1.00 69.38 97 ARG A CA 1
ATOM 785 C C . ARG A 1 97 ? -22.058 -10.904 10.430 1.00 69.38 97 ARG A C 1
ATOM 787 O O . ARG A 1 97 ? -21.732 -11.618 11.369 1.00 69.38 97 ARG A O 1
ATOM 794 N N . ALA A 1 98 ? -21.655 -11.123 9.177 1.00 70.75 98 ALA A N 1
ATOM 795 C CA . ALA A 1 98 ? -20.721 -12.183 8.806 1.00 70.75 98 ALA A CA 1
ATOM 796 C C . ALA A 1 98 ? -19.289 -11.936 9.321 1.00 70.75 98 ALA A C 1
ATOM 798 O O . ALA A 1 98 ? -18.456 -12.832 9.246 1.00 70.75 98 ALA A O 1
ATOM 799 N N . ASP A 1 99 ? -19.014 -10.761 9.887 1.00 73.19 99 ASP A N 1
ATOM 800 C CA . ASP A 1 99 ? -17.722 -10.402 10.469 1.00 73.19 99 ASP A CA 1
ATOM 801 C C . ASP A 1 99 ? -17.647 -10.783 11.967 1.00 73.19 99 ASP A C 1
ATOM 803 O O . ASP A 1 99 ? -16.679 -10.451 12.647 1.00 73.19 99 ASP A O 1
ATOM 807 N N . TYR A 1 100 ? -18.670 -11.480 12.487 1.00 74.25 100 TYR A N 1
ATOM 808 C CA . TYR A 1 100 ? -18.758 -11.957 13.869 1.00 74.25 100 TYR A CA 1
ATOM 809 C C . TYR A 1 100 ? -18.848 -13.488 13.944 1.00 74.25 100 TYR A C 1
ATOM 811 O O . TYR A 1 100 ? -19.558 -14.121 13.156 1.00 74.25 100 TYR A O 1
ATOM 819 N N . VAL A 1 101 ? -18.194 -14.080 14.944 1.00 74.25 101 VAL A N 1
ATOM 820 C CA . VAL A 1 101 ? -18.299 -15.504 15.311 1.00 74.25 101 VAL A CA 1
ATOM 821 C C . VAL A 1 101 ? -18.602 -15.585 16.790 1.00 74.25 101 VAL A C 1
ATOM 823 O O . VAL A 1 101 ? -17.831 -15.064 17.578 1.00 74.25 101 VAL A O 1
ATOM 826 N N . ASP A 1 102 ? -19.723 -16.193 17.177 1.00 81.69 102 ASP A N 1
ATOM 827 C CA . ASP A 1 102 ? -20.100 -16.316 18.595 1.00 81.69 102 ASP A CA 1
ATOM 828 C C . ASP A 1 102 ? -20.031 -14.980 19.374 1.00 81.69 102 ASP A C 1
ATOM 830 O O . ASP A 1 102 ? -19.652 -14.938 20.539 1.00 81.69 102 ASP A O 1
ATOM 834 N N . ASP A 1 103 ? -20.429 -13.884 18.708 1.00 73.69 103 ASP A N 1
ATOM 835 C CA . ASP A 1 103 ? -20.382 -12.491 19.203 1.00 73.69 103 ASP A CA 1
ATOM 836 C C . ASP A 1 103 ? -18.972 -11.866 19.304 1.00 73.69 103 ASP A C 1
ATOM 838 O O . ASP A 1 103 ? -18.830 -10.696 19.652 1.00 73.69 103 ASP A O 1
ATOM 842 N N . GLU A 1 104 ? -17.931 -12.589 18.897 1.00 75.56 104 GLU A N 1
ATOM 843 C CA . GLU A 1 104 ? -16.570 -12.078 18.732 1.00 75.56 104 GLU A CA 1
ATOM 844 C C . GLU A 1 104 ? -16.394 -11.457 17.340 1.00 75.56 104 GLU A C 1
ATOM 846 O O . GLU A 1 104 ? -16.644 -12.103 16.319 1.00 75.56 104 GLU A O 1
ATOM 851 N N . TYR A 1 105 ? -15.975 -10.190 17.283 1.00 70.81 105 TYR A N 1
ATOM 852 C CA . TYR A 1 105 ? -15.662 -9.517 16.022 1.00 70.81 105 TYR A CA 1
ATOM 853 C C . TYR A 1 105 ? -14.335 -10.041 15.468 1.00 70.81 105 TYR A C 1
ATOM 855 O O . TYR A 1 105 ? -13.282 -9.839 16.069 1.00 70.81 105 TYR A O 1
ATOM 863 N N . ILE A 1 106 ? -14.391 -10.675 14.298 1.00 71.56 106 ILE A N 1
ATOM 864 C CA . ILE A 1 106 ? -13.213 -11.139 13.553 1.00 71.56 106 ILE A CA 1
ATOM 865 C C . ILE A 1 106 ? -12.991 -10.354 12.257 1.00 71.56 106 ILE A C 1
ATOM 867 O O . ILE A 1 106 ? -12.100 -10.681 11.469 1.00 71.56 106 ILE A O 1
ATOM 871 N N . GLY A 1 107 ? -13.848 -9.363 12.002 1.00 71.50 107 GLY A N 1
ATOM 872 C CA . GLY A 1 107 ? -13.755 -8.511 10.834 1.00 71.50 107 GLY A CA 1
ATOM 873 C C . GLY A 1 107 ? -12.438 -7.757 10.793 1.00 71.50 107 GLY A C 1
ATOM 874 O O . GLY A 1 107 ? -11.788 -7.490 11.803 1.00 71.50 107 GLY A O 1
ATOM 875 N N . GLY A 1 108 ? -12.053 -7.379 9.590 1.00 85.81 108 GLY A N 1
ATOM 876 C CA . GLY A 1 108 ? -10.873 -6.572 9.387 1.00 85.81 108 GLY A CA 1
ATOM 877 C C . GLY A 1 108 ? -10.679 -6.264 7.925 1.00 85.81 108 GLY A C 1
ATOM 878 O O . GLY A 1 108 ? -11.343 -6.829 7.054 1.00 85.81 108 GLY A O 1
ATOM 879 N N . TYR A 1 109 ? -9.743 -5.372 7.677 1.00 88.62 109 TYR A N 1
ATOM 880 C CA . TYR A 1 109 ? -9.348 -4.950 6.359 1.00 88.62 109 TYR A CA 1
ATOM 881 C C . TYR A 1 109 ? -7.877 -5.231 6.151 1.00 88.62 109 TYR A C 1
ATOM 883 O O . TYR A 1 109 ? -7.085 -5.237 7.091 1.00 88.62 109 TYR A O 1
ATOM 891 N N . TYR A 1 110 ? -7.526 -5.479 4.903 1.00 92.38 110 TYR A N 1
ATOM 892 C CA . TYR A 1 110 ? -6.151 -5.543 4.447 1.00 92.38 110 TYR A CA 1
ATOM 893 C C . TYR A 1 110 ? -6.100 -5.067 3.004 1.00 92.38 110 TYR A C 1
ATOM 895 O O . TYR A 1 110 ? -7.117 -5.064 2.304 1.00 92.38 110 TYR A O 1
ATOM 903 N N . PHE A 1 111 ? -4.924 -4.671 2.535 1.00 94.75 111 PHE A N 1
ATOM 904 C CA . PHE A 1 111 ? -4.713 -4.472 1.111 1.00 94.75 111 PHE A CA 1
ATOM 905 C C . PHE A 1 111 ? -3.871 -5.608 0.543 1.00 94.75 111 PHE A C 1
ATOM 907 O O . PHE A 1 111 ? -3.070 -6.226 1.241 1.00 94.75 111 PHE A O 1
ATOM 914 N N . SER A 1 112 ? -4.047 -5.871 -0.744 1.00 95.56 112 SER A N 1
ATOM 915 C CA . SER A 1 112 ? -3.176 -6.773 -1.499 1.00 95.56 112 SER A CA 1
ATOM 916 C C . SER A 1 112 ? -2.758 -6.142 -2.810 1.00 95.56 112 SER A C 1
ATOM 918 O O . SER A 1 112 ? -3.482 -5.303 -3.361 1.00 95.56 112 SER A O 1
ATOM 920 N N . ILE A 1 113 ? -1.609 -6.572 -3.321 1.00 95.06 113 ILE A N 1
ATOM 921 C CA . ILE A 1 113 ? -1.136 -6.161 -4.641 1.00 95.06 113 ILE A CA 1
ATOM 922 C C . ILE A 1 113 ? -1.982 -6.854 -5.704 1.00 95.06 113 ILE A C 1
ATOM 924 O O . ILE A 1 113 ? -2.190 -8.067 -5.681 1.00 95.06 113 ILE A O 1
ATOM 928 N N . ARG A 1 114 ? -2.489 -6.071 -6.649 1.00 94.44 114 ARG A N 1
ATOM 929 C CA . ARG A 1 114 ? -3.260 -6.556 -7.800 1.00 94.44 114 ARG A CA 1
ATOM 930 C C . ARG A 1 114 ? -2.569 -6.337 -9.127 1.00 94.44 114 ARG A C 1
ATOM 932 O O . ARG A 1 114 ? -2.949 -6.963 -10.109 1.00 94.44 114 ARG A O 1
ATOM 939 N N . GLY A 1 115 ? -1.498 -5.561 -9.128 1.00 92.44 115 GLY A N 1
ATOM 940 C CA . GLY A 1 115 ? -0.517 -5.613 -10.189 1.00 92.44 115 GLY A CA 1
ATOM 941 C C . GLY A 1 115 ? 0.644 -4.675 -9.940 1.00 92.44 115 GLY A C 1
ATOM 942 O O . GLY A 1 115 ? 0.562 -3.747 -9.133 1.00 92.44 115 GLY A O 1
ATOM 943 N N . VAL A 1 116 ? 1.726 -4.911 -10.663 1.00 90.88 116 VAL A N 1
ATOM 944 C CA . VAL A 1 116 ? 2.864 -3.997 -10.743 1.00 90.88 116 VAL A CA 1
ATOM 945 C C . VAL A 1 116 ? 3.029 -3.667 -12.218 1.00 90.88 116 VAL A C 1
ATOM 947 O O . VAL A 1 116 ? 3.167 -4.573 -13.031 1.00 90.88 116 VAL A O 1
ATOM 950 N N . ASP A 1 117 ? 2.916 -2.390 -12.578 1.00 87.56 117 ASP A N 1
ATOM 951 C CA . ASP A 1 117 ? 2.937 -1.901 -13.965 1.00 87.56 117 ASP A CA 1
ATOM 952 C C . ASP A 1 117 ? 1.892 -2.559 -14.886 1.00 87.56 117 ASP A C 1
ATOM 954 O O . ASP A 1 117 ? 2.145 -2.874 -16.045 1.00 87.56 117 ASP A O 1
ATOM 958 N N . GLY A 1 118 ? 0.704 -2.839 -14.340 1.00 84.00 118 GLY A N 1
ATOM 959 C CA . GLY A 1 118 ? -0.386 -3.510 -15.058 1.00 84.00 118 GLY A CA 1
ATOM 960 C C . GLY A 1 118 ? -0.248 -5.034 -15.178 1.00 84.00 118 GLY A C 1
ATOM 961 O O . GLY A 1 118 ? -1.192 -5.687 -15.625 1.00 84.00 118 GLY A O 1
ATOM 962 N N . TYR A 1 119 ? 0.866 -5.627 -14.734 1.00 85.81 119 TYR A N 1
ATOM 963 C CA . TYR A 1 119 ? 1.035 -7.080 -14.700 1.00 85.81 119 TYR A CA 1
ATOM 964 C C . TYR A 1 119 ? 0.350 -7.672 -13.468 1.00 85.81 119 TYR A C 1
ATOM 966 O O . TYR A 1 119 ? 0.743 -7.392 -12.336 1.00 85.81 119 TYR A O 1
ATOM 974 N N . GLN A 1 120 ? -0.671 -8.499 -13.702 1.00 80.31 120 GLN A N 1
ATOM 975 C CA . GLN A 1 120 ? -1.442 -9.175 -12.652 1.00 80.31 120 GLN A CA 1
ATOM 976 C C . GLN A 1 120 ? -0.889 -10.559 -12.297 1.00 80.31 120 GLN A C 1
ATOM 978 O O . GLN A 1 120 ? -1.189 -11.065 -11.239 1.00 80.31 120 GLN A O 1
ATOM 983 N N . ALA A 1 121 ? -0.102 -11.211 -13.147 1.00 77.19 121 ALA A N 1
ATOM 984 C C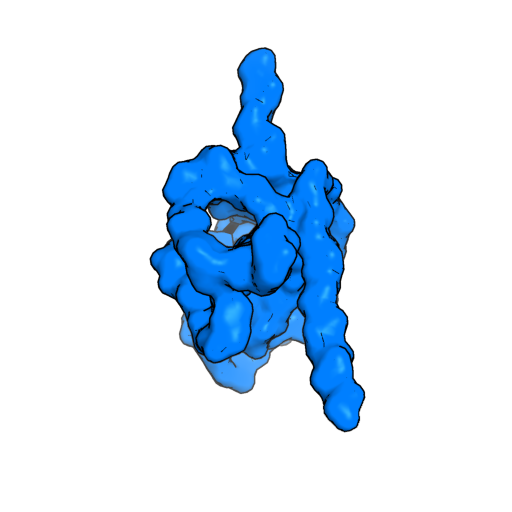A . ALA A 1 121 ? 0.543 -12.487 -12.832 1.00 77.19 121 ALA A CA 1
ATOM 985 C C . ALA A 1 121 ? 1.895 -12.530 -13.545 1.00 77.19 121 ALA A C 1
ATOM 987 O O . ALA A 1 121 ? 2.037 -11.911 -14.601 1.00 77.19 121 ALA A O 1
ATOM 988 N N . ASP A 1 122 ? 2.886 -13.190 -12.940 1.00 82.62 122 ASP A N 1
ATOM 989 C CA . ASP A 1 122 ? 4.261 -13.286 -13.464 1.00 82.62 122 ASP A CA 1
ATOM 990 C C . ASP A 1 122 ? 4.945 -11.921 -13.711 1.00 82.62 122 ASP A C 1
ATOM 992 O O . ASP A 1 122 ? 5.874 -11.796 -14.511 1.00 82.62 122 ASP A O 1
ATOM 996 N N . GLY A 1 123 ? 4.465 -10.880 -13.023 1.00 83.88 123 GLY A N 1
ATOM 997 C CA . GLY A 1 123 ? 4.980 -9.517 -13.097 1.00 83.88 123 GLY A CA 1
ATOM 998 C C . GLY A 1 123 ? 6.226 -9.281 -12.235 1.00 83.88 123 GLY A C 1
ATOM 999 O O . GLY A 1 123 ? 6.647 -10.153 -11.469 1.00 83.88 123 GLY A O 1
ATOM 1000 N N . PRO A 1 124 ? 6.825 -8.083 -12.333 1.00 91.31 124 PRO A N 1
ATOM 1001 C CA . PRO A 1 124 ? 7.932 -7.696 -11.471 1.00 91.31 124 PRO A CA 1
ATOM 1002 C C . PRO A 1 124 ? 7.488 -7.639 -10.006 1.00 91.31 124 PRO A C 1
ATOM 1004 O O . PRO A 1 124 ? 6.340 -7.328 -9.692 1.00 91.31 124 PRO A O 1
ATOM 1007 N N . SER A 1 125 ? 8.424 -7.910 -9.101 1.00 92.88 125 SER A N 1
ATOM 1008 C CA . SER A 1 125 ? 8.183 -7.797 -7.667 1.00 92.88 125 SER A CA 1
ATOM 1009 C C . SER A 1 125 ? 8.214 -6.335 -7.240 1.00 92.88 125 SER A C 1
ATOM 1011 O O . SER A 1 125 ? 9.106 -5.600 -7.670 1.00 92.88 125 SER A O 1
ATOM 1013 N N . LEU A 1 126 ? 7.333 -5.946 -6.330 1.00 95.19 126 LEU A N 1
ATOM 1014 C CA . LEU A 1 126 ? 7.312 -4.652 -5.668 1.00 95.19 126 LEU A CA 1
ATOM 1015 C C . LEU A 1 126 ? 8.201 -4.655 -4.418 1.00 95.19 126 LEU A C 1
ATOM 1017 O O . LEU A 1 126 ? 8.168 -5.577 -3.602 1.00 95.19 126 LEU A O 1
ATOM 1021 N N . ASN A 1 127 ? 8.940 -3.569 -4.231 1.00 94.50 127 ASN A N 1
ATOM 1022 C CA . ASN A 1 127 ? 9.561 -3.200 -2.970 1.00 94.50 127 ASN A CA 1
ATOM 1023 C C . ASN A 1 127 ? 9.067 -1.807 -2.586 1.00 94.50 127 ASN A C 1
ATOM 1025 O O . ASN A 1 127 ? 9.017 -0.912 -3.428 1.00 94.50 127 ASN A O 1
ATOM 1029 N N . VAL A 1 128 ? 8.744 -1.616 -1.316 1.00 94.75 128 VAL A N 1
ATOM 1030 C CA . VAL A 1 128 ? 8.375 -0.311 -0.763 1.00 94.75 128 VAL A CA 1
ATOM 1031 C C . VAL A 1 128 ? 9.200 -0.124 0.484 1.00 94.75 128 VAL A C 1
ATOM 1033 O O . VAL A 1 128 ? 9.126 -0.967 1.380 1.00 94.75 128 VAL A O 1
ATOM 1036 N N . ASP A 1 129 ? 10.000 0.937 0.531 1.00 93.75 129 ASP A N 1
ATOM 1037 C CA . ASP A 1 129 ? 10.930 1.131 1.635 1.00 93.75 129 ASP A CA 1
ATOM 1038 C C . ASP A 1 129 ? 10.200 1.356 2.956 1.00 93.75 129 ASP A C 1
ATOM 1040 O O . ASP A 1 129 ? 10.569 0.780 3.983 1.00 93.75 129 ASP A O 1
ATOM 1044 N N . ARG A 1 130 ? 9.099 2.109 2.900 1.00 93.12 130 ARG A N 1
ATOM 1045 C CA . ARG A 1 130 ? 8.246 2.340 4.055 1.00 93.12 130 ARG A CA 1
ATOM 1046 C C . ARG A 1 130 ? 6.774 2.338 3.668 1.00 93.12 130 ARG A C 1
ATOM 1048 O O . ARG A 1 130 ? 6.324 3.090 2.811 1.00 93.12 130 ARG A O 1
ATOM 1055 N N . VAL A 1 131 ? 6.017 1.480 4.338 1.00 93.88 131 VAL A N 1
ATOM 1056 C CA . VAL A 1 131 ? 4.563 1.394 4.244 1.00 93.88 131 VAL A CA 1
ATOM 1057 C C . VAL A 1 131 ? 3.977 1.794 5.575 1.00 93.88 131 VAL A C 1
ATOM 1059 O O . VAL A 1 131 ? 4.296 1.175 6.589 1.00 93.88 131 VAL A O 1
ATOM 1062 N N . VAL A 1 132 ? 3.101 2.789 5.563 1.00 92.94 132 VAL A N 1
ATOM 1063 C CA . VAL A 1 132 ? 2.386 3.242 6.756 1.00 92.94 132 VAL A CA 1
ATOM 1064 C C . VAL A 1 132 ? 0.909 2.977 6.557 1.00 92.94 132 VAL A C 1
ATOM 1066 O O . VAL A 1 132 ? 0.336 3.421 5.567 1.00 92.94 132 VAL A O 1
ATOM 1069 N N . GLN A 1 133 ? 0.299 2.270 7.497 1.00 92.56 133 GLN A N 1
ATOM 1070 C CA . GLN A 1 133 ? -1.144 2.180 7.618 1.00 92.56 133 GLN A CA 1
ATOM 1071 C C . GLN A 1 133 ? -1.568 2.989 8.836 1.00 92.56 133 GLN A C 1
ATOM 1073 O O . GLN A 1 133 ? -1.043 2.795 9.934 1.00 92.56 133 GLN A O 1
ATOM 1078 N N . ASP A 1 134 ? -2.502 3.901 8.612 1.00 87.25 134 ASP A N 1
ATOM 1079 C CA . ASP A 1 134 ? -3.011 4.825 9.613 1.00 87.25 134 ASP A CA 1
ATOM 1080 C C . ASP A 1 134 ? -4.538 4.729 9.674 1.00 87.25 134 ASP A C 1
ATOM 1082 O O . ASP A 1 134 ? -5.213 4.757 8.641 1.00 87.25 134 ASP A O 1
ATOM 1086 N N . THR A 1 135 ? -5.081 4.552 10.873 1.00 79.12 135 THR A N 1
ATOM 1087 C CA . THR A 1 135 ? -6.518 4.546 11.161 1.00 79.12 135 THR A CA 1
ATOM 1088 C C . THR A 1 135 ? -6.979 5.820 11.859 1.00 79.12 135 THR A C 1
ATOM 1090 O O . THR A 1 135 ? -8.175 6.050 12.000 1.00 79.12 135 THR A O 1
ATOM 1093 N N . THR A 1 136 ? -6.058 6.687 12.274 1.00 72.31 136 THR A N 1
ATOM 1094 C CA . THR A 1 136 ? -6.413 8.008 12.776 1.00 72.31 136 THR A CA 1
ATOM 1095 C C . THR A 1 136 ? -6.696 8.898 11.572 1.00 72.31 136 THR A C 1
ATOM 1097 O O . THR A 1 136 ? -5.797 9.247 10.808 1.00 72.31 136 THR A O 1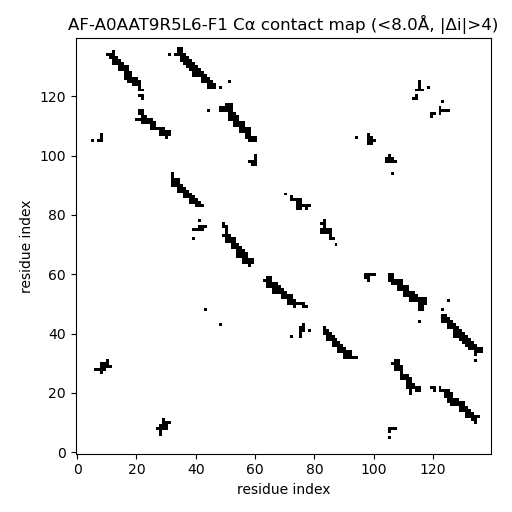
ATOM 1100 N N . ALA A 1 137 ? -7.969 9.243 11.344 1.00 57.16 137 ALA A N 1
ATOM 1101 C CA . ALA A 1 137 ? -8.279 10.417 10.536 1.00 57.16 137 ALA A CA 1
ATOM 1102 C C . ALA A 1 137 ? -7.571 11.560 11.249 1.00 57.16 137 ALA A C 1
ATOM 1104 O O . ALA A 1 137 ? -8.002 11.870 12.354 1.00 57.16 137 ALA A O 1
ATOM 1105 N N . ALA A 1 138 ? -6.451 12.038 10.690 1.00 45.94 138 ALA A N 1
ATOM 1106 C CA . ALA A 1 138 ? -5.524 12.965 11.330 1.00 45.94 138 ALA A CA 1
ATOM 1107 C C . ALA A 1 138 ? -6.229 13.815 12.392 1.00 45.94 138 ALA A C 1
ATOM 1109 O O . ALA A 1 138 ? -7.171 14.537 12.050 1.00 45.94 138 ALA A O 1
ATOM 1110 N N . ASP A 1 139 ? -5.810 13.672 13.656 1.00 40.03 139 ASP A N 1
ATOM 1111 C CA . ASP A 1 139 ? -6.145 14.635 14.701 1.00 40.03 139 ASP A CA 1
ATOM 1112 C C . ASP A 1 139 ? -5.985 16.029 14.077 1.00 40.03 139 ASP A C 1
ATOM 1114 O O . ASP A 1 139 ? -4.904 16.371 13.588 1.00 40.03 139 ASP A O 1
ATOM 1118 N N . GLY A 1 140 ? -7.112 16.735 13.953 1.00 34.06 140 GLY A N 1
ATOM 1119 C CA . GLY A 1 140 ? -7.217 17.982 13.193 1.00 34.06 140 GLY A CA 1
ATOM 1120 C C . GLY A 1 140 ? -6.334 19.108 13.708 1.00 34.06 140 GLY A C 1
ATOM 1121 O O . GLY A 1 140 ? -5.946 19.089 14.898 1.00 34.06 140 GLY A O 1
#

pLDDT: mean 81.77, std 16.19, range [32.41, 95.88]